Protein AF-A0A447RI12-F1 (afdb_monomer)

Secondary structure (DSSP, 8-state):
------S-S-TTSPPPHHHHHHHHTT-SSSS-EEEEEEE--S----SS------BTTTGGG-HHHHHHHHTTTPPEEEEEE--GGGS-GGGGTTPPPEESSS---SSTTPPPPEEPPHHHHHHHHHHHHHHHHHS-TTT-

Organism: Klebsiella pneumoniae (NCBI:txid573)

Sequence (140 aa):
MAPMTTCTGYFDGTVTSELVEYYRARAGSIVPLLSSAALLMTTVWPSRARSASIMMKKLPASPKIAEAIKAQGSKAILQIYHGGRMVDPQLIGGRQPVAPSAIAAPREGAAMPRALSGEEVEGMIAKFGDGVRRANPRRF

Mean predicted aligned error: 8.18 Å

Nearest PDB structures (foldseek):
  7tnb-assembly1_AAA  TM=8.405E-01  e=2.120E-08  Caulobacter segnis
  2gqa-assembly1_A  TM=8.554E-01  e=5.029E-08  Shewanella oneidensis MR-1
  2gq9-assembly1_A  TM=8.530E-01  e=2.029E-07  Shewanella oneidensis MR-1
  4qnw-assembly1_A  TM=8.226E-01  e=8.752E-07  Aspergillus fumigatus Af293
  3l5a-assembly1_A  TM=7.977E-01  e=1.220E-06  Staphylococcus aureus subsp. aureus JH1

Foldseek 3Di:
DDEDFPLQAALQLHDDPVNLVVLLVVALDADADAYYEAELAPDFDSPDRSTNHRHLVCLVVPLSNLCSNVVSVHHHHYHYDYCAQNDDCNRRVVDAGEHCPQDHDPDPPGGGHHHDDPVVVVVVVVSVVSSVVSNPPVSD

pLDDT: mean 74.35, std 17.77, range [33.41, 98.12]

Solvent-accessible surface area (backbone atoms only — not comparable to full-atom values): 7680 Å² total; per-residue (Å²): 70,78,71,59,77,76,41,60,23,42,71,86,23,45,84,39,72,66,54,30,49,58,45,33,76,66,33,58,46,99,48,48,36,31,43,38,40,29,38,86,62,98,61,68,49,78,67,87,59,44,42,32,36,30,32,65,89,43,50,81,78,50,57,62,47,28,49,37,16,40,77,43,75,18,54,30,39,74,39,76,42,76,59,40,33,72,42,56,36,60,72,46,53,64,42,77,31,41,28,92,45,69,56,49,42,101,50,89,89,46,55,67,14,42,51,59,52,72,70,54,50,53,52,46,53,52,51,52,52,52,48,52,66,60,53,41,71,91,61,65

Structure (mmCIF, N/CA/C/O backbone):
data_AF-A0A447RI12-F1
#
_entry.id   AF-A0A447RI12-F1
#
loop_
_atom_site.group_PDB
_atom_site.id
_atom_site.type_symbol
_atom_site.label_atom_id
_atom_site.label_alt_id
_atom_site.label_comp_id
_atom_site.label_asym_id
_atom_site.label_entity_id
_atom_site.label_seq_id
_atom_site.pdbx_PDB_ins_code
_atom_site.Cartn_x
_atom_site.Cartn_y
_atom_site.Cartn_z
_atom_site.occupancy
_atom_site.B_iso_or_equiv
_atom_site.auth_seq_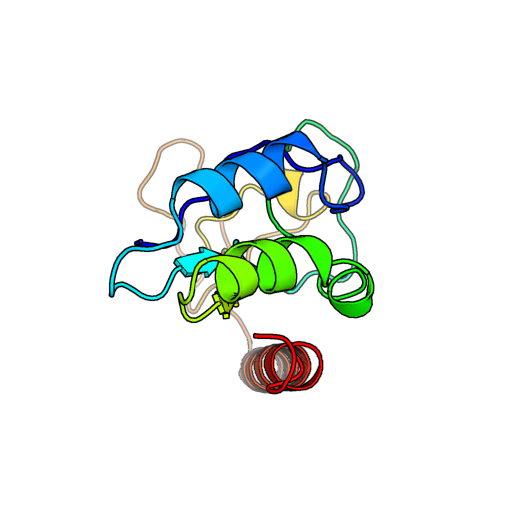id
_atom_site.auth_comp_id
_atom_site.auth_asym_id
_atom_site.auth_atom_id
_atom_site.pdbx_PDB_model_num
ATOM 1 N N . MET A 1 1 ? -15.436 6.240 5.891 1.00 71.69 1 MET A N 1
ATOM 2 C CA . MET A 1 1 ? -14.472 7.206 5.327 1.00 71.69 1 MET A CA 1
ATOM 3 C C . MET A 1 1 ? -13.727 6.548 4.167 1.00 71.69 1 MET A C 1
ATOM 5 O O . MET A 1 1 ? -13.359 5.386 4.299 1.00 71.69 1 MET A O 1
ATOM 9 N N . ALA A 1 2 ? -13.507 7.258 3.056 1.00 73.38 2 ALA A N 1
ATOM 10 C CA . ALA A 1 2 ? -12.655 6.793 1.950 1.00 73.38 2 ALA A CA 1
ATOM 11 C C . ALA A 1 2 ? -11.171 6.684 2.384 1.00 73.38 2 ALA A C 1
ATOM 13 O O . ALA A 1 2 ? -10.782 7.369 3.333 1.00 73.38 2 ALA A O 1
ATOM 14 N N . PRO A 1 3 ? -10.339 5.849 1.729 1.00 70.06 3 PRO A N 1
ATOM 15 C CA . PRO A 1 3 ? -8.940 5.701 2.113 1.00 70.06 3 PRO A CA 1
ATOM 16 C C . PRO A 1 3 ? -8.181 7.004 1.857 1.00 70.06 3 PRO A C 1
ATOM 18 O O . PRO A 1 3 ? -8.320 7.615 0.797 1.00 70.06 3 PRO A O 1
ATOM 21 N N . MET A 1 4 ? -7.363 7.418 2.822 1.00 69.38 4 MET A N 1
ATOM 22 C CA . MET A 1 4 ? -6.571 8.641 2.727 1.00 69.38 4 MET A CA 1
ATOM 23 C C . MET A 1 4 ? -5.175 8.416 3.300 1.00 69.38 4 MET A C 1
ATOM 25 O O . MET A 1 4 ? -5.012 8.032 4.458 1.00 69.38 4 MET A O 1
ATOM 29 N N . THR A 1 5 ? -4.150 8.691 2.497 1.00 69.94 5 THR A N 1
ATOM 30 C CA . THR A 1 5 ? -2.767 8.709 2.976 1.00 69.94 5 THR A CA 1
ATOM 31 C C . THR A 1 5 ? -2.517 10.047 3.665 1.00 69.94 5 THR A C 1
ATOM 33 O O . THR A 1 5 ? -2.370 11.066 3.003 1.00 69.94 5 THR A O 1
ATOM 36 N N . THR A 1 6 ? -2.481 10.055 4.998 1.00 65.69 6 THR A N 1
ATOM 37 C CA . THR A 1 6 ? -2.347 11.287 5.805 1.00 65.69 6 THR A CA 1
ATOM 38 C C . THR A 1 6 ? -0.930 11.837 5.869 1.00 65.69 6 THR A C 1
ATOM 40 O O . THR A 1 6 ? -0.729 12.957 6.322 1.00 65.69 6 THR A O 1
ATOM 43 N N . CYS A 1 7 ? 0.061 11.052 5.452 1.00 64.56 7 CYS A N 1
ATOM 44 C CA . CYS A 1 7 ? 1.463 11.440 5.508 1.00 64.56 7 CYS A CA 1
ATOM 45 C C . CYS A 1 7 ? 1.955 11.803 6.927 1.00 64.56 7 CYS A C 1
ATOM 47 O O . CYS A 1 7 ? 2.721 12.746 7.113 1.00 64.56 7 CYS A O 1
ATOM 49 N N . THR A 1 8 ? 1.504 11.052 7.938 1.00 60.78 8 THR A N 1
ATOM 50 C CA . THR A 1 8 ? 1.822 11.295 9.361 1.00 60.78 8 THR A CA 1
ATOM 51 C C . THR A 1 8 ? 2.453 10.100 10.083 1.00 60.78 8 THR A C 1
ATOM 53 O O . THR A 1 8 ? 2.616 10.152 11.293 1.00 60.78 8 THR A O 1
ATOM 56 N N . GLY A 1 9 ? 2.814 9.021 9.378 1.00 62.94 9 GLY A N 1
ATOM 57 C CA . GLY A 1 9 ? 3.545 7.889 9.969 1.00 62.94 9 GLY A CA 1
ATOM 58 C C . GLY A 1 9 ? 5.028 8.195 10.217 1.00 62.94 9 GLY A C 1
ATOM 59 O O . GLY A 1 9 ? 5.588 9.109 9.605 1.00 62.94 9 GLY A O 1
ATOM 60 N N . TYR A 1 10 ? 5.679 7.406 11.078 1.00 64.19 10 TYR A N 1
ATOM 61 C CA . TYR A 1 10 ? 7.139 7.432 11.212 1.00 64.19 10 TYR A CA 1
ATOM 62 C C . TYR A 1 10 ? 7.821 6.901 9.941 1.00 64.19 10 TYR A C 1
ATOM 64 O O . TYR A 1 10 ? 7.247 6.104 9.198 1.00 64.19 10 TYR A O 1
ATOM 72 N N . PHE A 1 11 ? 9.081 7.295 9.712 1.00 62.19 11 PHE A N 1
ATOM 73 C CA . PHE A 1 11 ? 9.879 6.842 8.560 1.00 62.19 11 PHE A CA 1
ATOM 74 C C . PHE A 1 11 ? 10.053 5.317 8.494 1.00 62.19 11 PHE A C 1
ATOM 76 O O . PHE A 1 11 ? 10.248 4.762 7.416 1.00 62.19 11 PHE A O 1
ATOM 83 N N . ASP A 1 12 ? 9.959 4.629 9.633 1.00 63.12 12 ASP A N 1
ATOM 84 C CA . ASP A 1 12 ? 10.044 3.169 9.720 1.00 63.12 12 ASP A CA 1
ATOM 85 C C . ASP A 1 12 ? 8.690 2.461 9.481 1.00 63.12 12 ASP A C 1
ATOM 87 O O . ASP A 1 12 ? 8.589 1.239 9.628 1.00 63.12 12 ASP A O 1
ATOM 91 N N . GLY A 1 13 ? 7.649 3.218 9.112 1.00 60.19 13 GLY A N 1
ATOM 92 C CA . GLY A 1 13 ? 6.297 2.723 8.862 1.00 60.19 13 GLY A CA 1
ATOM 93 C C . GLY A 1 13 ? 5.492 2.424 10.128 1.00 60.19 13 GLY A C 1
ATOM 94 O O . GLY A 1 13 ? 4.429 1.807 10.029 1.00 60.19 13 GLY A O 1
ATOM 95 N N . THR A 1 14 ? 5.981 2.822 11.308 1.00 68.00 14 THR A N 1
ATOM 96 C CA . THR A 1 14 ? 5.242 2.709 12.570 1.00 68.00 14 THR A CA 1
ATOM 97 C C . THR A 1 14 ? 4.201 3.826 12.698 1.00 68.00 14 THR A C 1
ATOM 99 O O . THR A 1 14 ? 4.378 4.951 12.224 1.00 68.00 14 THR A O 1
ATOM 102 N N . VAL A 1 15 ? 3.085 3.503 13.349 1.00 69.69 15 VAL A N 1
ATOM 103 C CA . VAL A 1 15 ? 1.971 4.423 13.595 1.00 69.69 15 VAL A CA 1
ATOM 104 C C . VAL A 1 15 ? 2.271 5.364 14.760 1.00 69.69 15 VAL A C 1
ATOM 106 O O . VAL A 1 15 ? 2.713 4.917 15.818 1.00 69.69 15 VAL A O 1
ATOM 109 N N . THR A 1 16 ? 1.962 6.650 14.584 1.00 75.38 16 THR A N 1
ATOM 110 C CA . THR A 1 16 ? 2.057 7.670 15.637 1.00 75.38 16 THR A CA 1
ATOM 111 C C . THR A 1 16 ? 0.750 7.800 16.429 1.00 75.38 16 THR A C 1
ATOM 113 O O . THR A 1 16 ? -0.319 7.381 15.972 1.00 75.38 16 THR A O 1
ATOM 116 N N . SER A 1 17 ? 0.810 8.406 17.617 1.00 82.56 17 SER A N 1
ATOM 117 C CA . SER A 1 17 ? -0.371 8.737 18.428 1.00 82.56 17 SER A CA 1
ATOM 118 C C . SER A 1 17 ? -1.354 9.649 17.695 1.00 82.56 17 SER A C 1
ATOM 120 O O . SER A 1 17 ? -2.561 9.424 17.762 1.00 82.56 17 SER A O 1
ATOM 122 N N . GLU A 1 18 ? -0.853 10.631 16.946 1.00 81.12 18 GLU A N 1
ATOM 123 C CA . GLU A 1 18 ? -1.674 11.579 16.187 1.00 81.12 18 GLU A CA 1
ATOM 124 C C . GLU A 1 18 ? -2.460 10.865 15.087 1.00 81.12 18 GLU A C 1
ATOM 126 O O . GLU A 1 18 ? -3.622 11.184 14.851 1.00 81.12 18 GLU A O 1
ATOM 131 N N . LEU A 1 19 ? -1.859 9.863 14.433 1.00 77.19 19 LEU A N 1
ATOM 132 C CA . LEU A 1 19 ? -2.553 9.064 13.427 1.00 77.19 19 LEU A CA 1
ATOM 133 C C . LEU A 1 19 ? -3.671 8.212 14.048 1.00 77.19 19 LEU A C 1
ATOM 135 O O . LEU A 1 19 ? -4.734 8.071 13.446 1.00 77.19 19 LEU A O 1
ATOM 139 N N . VAL A 1 20 ? -3.471 7.674 15.256 1.00 82.69 20 VAL A N 1
ATOM 140 C CA . VAL A 1 20 ? -4.533 6.954 15.983 1.00 82.69 20 VAL A CA 1
ATOM 141 C C . VAL A 1 20 ? -5.692 7.895 16.311 1.00 82.69 20 VAL A C 1
ATOM 143 O O . VAL A 1 20 ? -6.845 7.548 16.056 1.00 82.69 20 VAL A O 1
ATOM 146 N N . GLU A 1 21 ? -5.400 9.091 16.825 1.00 86.31 21 GLU A N 1
ATOM 147 C CA . GLU A 1 21 ? -6.435 10.071 17.167 1.00 86.31 21 GLU A CA 1
ATOM 148 C C . GLU A 1 21 ? -7.168 10.598 15.927 1.00 86.31 21 GLU A C 1
ATOM 150 O O . GLU A 1 21 ? -8.391 10.718 15.924 1.00 86.31 21 GLU A O 1
ATOM 155 N N . TYR A 1 22 ? -6.446 10.805 14.824 1.00 83.19 22 TYR A N 1
ATOM 156 C CA . TYR A 1 22 ? -7.027 11.187 13.540 1.00 83.19 22 TYR A CA 1
ATOM 157 C C . TYR A 1 22 ? -8.131 10.218 13.087 1.00 83.19 22 TYR A C 1
ATOM 159 O O . TYR A 1 22 ? -9.184 10.666 12.616 1.00 83.19 22 TYR A O 1
ATOM 167 N N . TYR A 1 23 ? -7.896 8.907 13.223 1.00 81.75 23 TYR A N 1
ATOM 168 C CA . TYR A 1 23 ? -8.881 7.880 12.884 1.00 81.75 23 TYR A CA 1
ATOM 169 C C . TYR A 1 23 ? -9.977 7.743 13.947 1.00 81.75 23 TYR A C 1
ATOM 171 O O . TYR A 1 23 ? -11.133 7.557 13.571 1.00 81.75 23 TYR A O 1
ATOM 179 N N . ARG A 1 24 ? -9.653 7.887 15.242 1.00 85.69 24 ARG A N 1
ATOM 180 C CA . ARG A 1 24 ? -10.644 7.890 16.334 1.00 85.69 24 ARG A CA 1
ATOM 181 C C . ARG A 1 24 ? -11.694 8.978 16.128 1.00 85.69 24 ARG A C 1
ATOM 183 O O . ARG A 1 24 ? -12.880 8.674 16.141 1.00 85.69 24 ARG A O 1
ATOM 190 N N . ALA A 1 25 ? -11.262 10.208 15.856 1.00 87.31 25 ALA A N 1
ATOM 191 C CA . ALA A 1 25 ? -12.142 11.361 15.664 1.00 87.31 25 ALA A CA 1
ATOM 192 C C . ALA A 1 25 ? -13.069 11.249 14.436 1.00 87.31 25 ALA A C 1
ATOM 194 O O . ALA A 1 25 ? -14.027 12.005 14.311 1.00 87.31 25 ALA A O 1
ATOM 195 N N . ARG A 1 26 ? -12.774 10.336 13.500 1.00 82.69 26 ARG A N 1
ATOM 196 C CA . ARG A 1 26 ? -13.566 10.101 12.277 1.00 82.69 26 ARG A CA 1
ATOM 197 C C . ARG A 1 26 ? -14.409 8.828 12.345 1.00 82.69 26 ARG A C 1
ATOM 199 O O . ARG A 1 26 ? -15.207 8.583 11.438 1.00 82.69 26 ARG A O 1
ATOM 206 N N . ALA A 1 27 ? -14.216 8.024 13.386 1.00 81.44 27 ALA A N 1
ATOM 207 C CA . ALA A 1 27 ? -15.034 6.863 13.697 1.00 81.44 27 ALA A CA 1
ATOM 208 C C . ALA A 1 27 ? -16.338 7.283 14.400 1.00 81.44 27 ALA A C 1
ATOM 210 O O . ALA A 1 27 ? -16.500 8.439 14.778 1.00 81.44 27 ALA A O 1
ATOM 211 N N . GLY A 1 28 ? -17.308 6.372 14.497 1.00 69.88 28 GLY A N 1
ATOM 212 C CA . GLY A 1 28 ? -18.650 6.659 15.030 1.00 69.88 28 GLY A CA 1
ATOM 213 C C . GLY A 1 28 ? -19.714 6.969 13.976 1.00 69.88 28 GLY A C 1
ATOM 214 O O . GLY A 1 28 ? -20.899 7.008 14.291 1.00 69.88 28 GLY A O 1
ATOM 215 N N . SER A 1 29 ? -19.332 7.114 12.704 1.00 61.06 29 SER A N 1
ATOM 216 C CA . SER A 1 29 ? -20.279 7.116 11.579 1.00 61.06 29 SER A CA 1
ATOM 217 C C . SER A 1 29 ? -20.397 5.711 10.964 1.00 61.06 29 SER A C 1
ATOM 219 O O . SER A 1 29 ? -19.451 4.920 11.019 1.00 61.06 29 SER A O 1
ATOM 221 N N . ILE A 1 30 ? -21.549 5.390 10.353 1.00 50.84 30 ILE A N 1
ATOM 222 C CA . ILE A 1 30 ? -21.897 4.075 9.749 1.00 50.84 30 ILE A CA 1
ATOM 223 C C . ILE A 1 30 ? -20.913 3.638 8.636 1.00 50.84 30 ILE A C 1
ATOM 225 O O . ILE A 1 30 ? -20.949 2.509 8.147 1.00 50.84 30 ILE A O 1
ATOM 229 N N . VAL A 1 31 ? -19.989 4.509 8.228 1.00 41.53 31 VAL A N 1
ATOM 230 C CA . VAL A 1 31 ? -19.091 4.252 7.106 1.00 41.53 31 VAL A CA 1
ATOM 231 C C . VAL A 1 31 ? -17.843 3.497 7.578 1.00 41.53 31 VAL A C 1
ATOM 233 O O . VAL A 1 31 ? -17.146 3.989 8.467 1.00 41.53 31 VAL A O 1
ATOM 236 N N . PRO A 1 32 ? -17.470 2.367 6.950 1.00 48.12 32 PRO A N 1
ATOM 237 C CA . PRO A 1 32 ? -16.194 1.720 7.231 1.00 48.12 32 PRO A CA 1
ATOM 238 C C . PRO A 1 32 ? -15.033 2.704 7.041 1.00 48.12 32 PRO A C 1
ATOM 240 O O . PRO A 1 32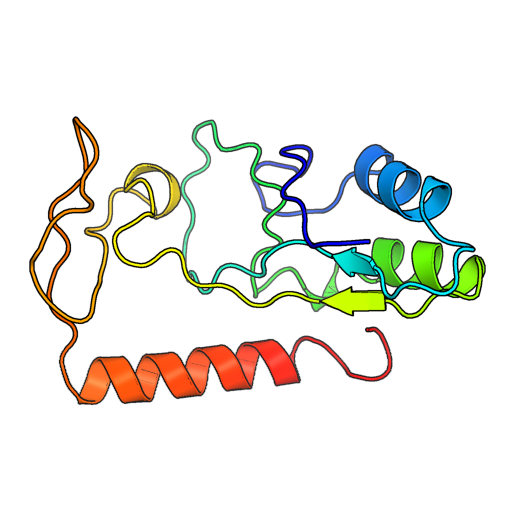 ? -15.019 3.489 6.086 1.00 48.12 32 PRO A O 1
ATOM 243 N N . LEU A 1 33 ? -14.074 2.706 7.966 1.00 50.72 33 LEU A N 1
ATOM 244 C CA . LEU A 1 33 ? -12.847 3.490 7.839 1.00 50.72 33 LEU A CA 1
ATOM 245 C C . LEU A 1 33 ? -11.773 2.626 7.204 1.00 50.72 33 LEU A C 1
ATOM 247 O O . LEU A 1 33 ? -11.332 1.645 7.799 1.00 50.72 33 LEU A O 1
ATOM 251 N N . LEU A 1 34 ? -11.375 3.012 5.993 1.00 51.19 34 LEU A N 1
ATOM 252 C CA . LEU A 1 34 ? -10.274 2.405 5.262 1.00 51.19 34 LEU A CA 1
ATOM 253 C C . LEU A 1 34 ? -8.954 2.996 5.769 1.00 51.19 34 LEU A C 1
ATOM 255 O O . LEU A 1 34 ? -8.590 4.116 5.414 1.00 51.19 34 LEU A O 1
ATOM 259 N N . SER A 1 35 ? -8.271 2.259 6.643 1.00 48.34 35 SER A N 1
ATOM 260 C CA . SER A 1 35 ? -6.928 2.595 7.103 1.00 48.34 35 SER A CA 1
ATOM 261 C C . SER A 1 35 ? -5.893 2.308 6.015 1.00 48.34 35 SER A C 1
ATOM 263 O O . SER A 1 35 ? -6.086 1.476 5.124 1.00 48.34 35 SER A O 1
ATOM 265 N N . SER A 1 36 ? -4.814 3.069 6.091 1.00 43.53 36 SER A N 1
ATOM 266 C CA . SER A 1 36 ? -3.867 3.401 5.039 1.00 43.53 36 SER A CA 1
ATOM 267 C C . SER A 1 36 ? -3.124 2.222 4.399 1.00 43.53 36 SER A C 1
ATOM 269 O O . SER A 1 36 ? -2.829 1.204 5.020 1.00 43.53 36 SER A O 1
ATOM 271 N N . ALA A 1 37 ? -2.796 2.430 3.121 1.00 45.12 37 ALA A N 1
ATOM 272 C CA . ALA A 1 37 ? -2.115 1.533 2.194 1.00 45.12 37 ALA A CA 1
ATOM 273 C C . ALA A 1 37 ? -0.981 0.696 2.816 1.00 45.12 37 ALA A C 1
ATOM 275 O O . ALA A 1 37 ? 0.111 1.210 3.074 1.00 45.12 37 ALA A O 1
ATOM 276 N N . ALA A 1 38 ? -1.190 -0.615 2.949 1.00 48.50 38 ALA A N 1
ATOM 277 C CA . ALA A 1 38 ? -0.084 -1.544 3.145 1.00 48.50 38 ALA A CA 1
ATOM 278 C C . ALA A 1 38 ? 0.699 -1.667 1.833 1.00 48.50 38 ALA A C 1
ATOM 280 O O . ALA A 1 38 ? 0.204 -2.234 0.857 1.00 48.50 38 ALA A O 1
ATOM 281 N N . LEU A 1 39 ? 1.904 -1.101 1.806 1.00 49.72 39 LEU A N 1
ATOM 282 C CA . LEU A 1 39 ? 2.765 -1.102 0.630 1.00 49.72 39 LEU A CA 1
ATOM 283 C C . LEU A 1 39 ? 3.534 -2.428 0.568 1.00 49.72 39 LEU A C 1
ATOM 285 O O . LEU A 1 39 ? 4.268 -2.787 1.496 1.00 49.72 39 LEU A O 1
ATOM 289 N N . LEU A 1 40 ? 3.347 -3.171 -0.523 1.00 49.22 40 LEU A N 1
ATOM 290 C CA . LEU A 1 40 ? 4.033 -4.437 -0.795 1.00 49.22 40 LEU A CA 1
ATOM 291 C C . LEU A 1 40 ? 5.507 -4.194 -1.145 1.00 49.22 40 LEU A C 1
ATOM 293 O O . LEU A 1 40 ? 5.906 -4.275 -2.303 1.00 49.22 40 LEU A O 1
ATOM 297 N N . MET A 1 41 ? 6.332 -3.869 -0.149 1.00 40.53 41 MET A N 1
ATOM 298 C CA . MET A 1 41 ? 7.767 -3.650 -0.344 1.00 40.53 41 MET A CA 1
ATOM 299 C C . MET A 1 41 ? 8.614 -4.356 0.704 1.00 40.53 41 MET A C 1
ATOM 301 O O . MET A 1 41 ? 8.280 -4.417 1.886 1.00 40.53 41 MET A O 1
ATOM 305 N N . THR A 1 42 ? 9.741 -4.893 0.242 1.00 33.41 42 THR A N 1
ATOM 306 C CA . THR A 1 42 ? 10.733 -5.594 1.063 1.00 33.41 42 THR A CA 1
ATOM 307 C C . THR A 1 42 ? 11.684 -4.639 1.786 1.00 33.41 42 THR A C 1
ATOM 309 O O . THR A 1 42 ? 12.154 -4.994 2.873 1.00 33.41 42 THR A O 1
ATOM 312 N N . THR A 1 43 ? 11.897 -3.437 1.232 1.00 35.41 43 THR A N 1
ATOM 313 C CA . THR A 1 43 ? 12.835 -2.417 1.726 1.00 35.41 43 THR A CA 1
ATOM 314 C C . THR A 1 43 ? 12.350 -1.026 1.311 1.00 35.41 43 THR A C 1
ATOM 316 O O . THR A 1 43 ? 11.982 -0.829 0.155 1.00 35.41 43 THR A O 1
ATOM 319 N N . VAL A 1 44 ? 12.353 -0.072 2.240 1.00 41.25 44 VAL A N 1
ATOM 320 C CA . VAL A 1 44 ? 12.057 1.348 1.994 1.00 41.25 44 VAL A CA 1
ATOM 321 C C . VAL A 1 44 ? 13.249 2.141 2.504 1.00 41.25 44 VAL A C 1
ATOM 323 O O . VAL A 1 44 ? 13.769 1.827 3.576 1.00 41.25 44 VAL A O 1
ATOM 326 N N . TRP A 1 45 ? 13.710 3.123 1.735 1.00 34.62 45 TRP A N 1
ATOM 327 C CA . TRP A 1 45 ? 14.801 3.994 2.159 1.00 34.62 45 TRP A CA 1
ATOM 328 C C . TRP A 1 45 ? 14.261 5.098 3.087 1.00 34.62 45 TRP A C 1
ATOM 330 O O . TRP A 1 45 ? 13.164 5.595 2.827 1.00 34.62 45 TRP A O 1
ATOM 340 N N . PRO A 1 46 ? 14.992 5.533 4.134 1.00 41.03 46 PRO A N 1
ATOM 341 C CA . PRO A 1 46 ? 14.489 6.501 5.120 1.00 41.03 46 PRO A CA 1
ATOM 342 C C . PRO A 1 46 ? 14.234 7.929 4.596 1.00 41.03 46 PRO A C 1
ATOM 344 O O . PRO A 1 46 ? 13.983 8.836 5.389 1.00 41.03 46 PRO A O 1
ATOM 347 N N . SER A 1 47 ? 14.329 8.200 3.291 1.00 37.19 47 SER A N 1
ATOM 348 C CA . SER A 1 47 ? 14.278 9.574 2.789 1.00 37.19 47 SER A CA 1
ATOM 349 C C . SER A 1 47 ? 12.850 10.084 2.588 1.00 37.19 47 SER A C 1
ATOM 351 O O . SER A 1 47 ? 12.149 9.665 1.670 1.00 37.19 47 SER A O 1
ATOM 353 N N . ARG A 1 48 ? 12.480 11.080 3.404 1.00 43.06 48 ARG A N 1
ATOM 354 C CA . ARG A 1 48 ? 11.474 12.145 3.165 1.00 43.06 48 ARG A CA 1
ATOM 355 C C . ARG A 1 48 ? 10.017 11.750 2.928 1.00 43.06 48 ARG A C 1
ATOM 357 O O . ARG A 1 48 ? 9.149 12.618 2.986 1.00 43.06 48 ARG A O 1
ATOM 364 N N . ALA A 1 49 ? 9.709 10.477 2.772 1.00 45.25 49 ALA A N 1
ATOM 365 C CA . ALA A 1 49 ? 8.344 10.021 2.648 1.00 45.25 49 ALA A CA 1
ATOM 366 C C . ALA A 1 49 ? 7.706 9.890 4.027 1.00 45.25 49 ALA A C 1
ATOM 368 O O . ALA A 1 49 ? 7.681 8.807 4.610 1.00 45.25 49 ALA A O 1
ATOM 369 N N . ARG A 1 50 ? 7.120 10.974 4.540 1.00 45.16 50 ARG A N 1
ATOM 370 C CA . ARG A 1 50 ? 6.021 10.805 5.489 1.00 45.16 50 ARG A CA 1
ATOM 371 C C . ARG A 1 50 ? 4.882 10.164 4.701 1.00 45.16 50 ARG A C 1
ATOM 373 O O . ARG A 1 50 ? 4.021 10.861 4.210 1.00 45.16 50 ARG A O 1
ATOM 380 N N . SER A 1 51 ? 4.911 8.868 4.440 1.00 47.34 51 SER A N 1
ATOM 381 C CA . SER A 1 51 ? 3.770 8.160 3.867 1.00 47.34 51 SER A CA 1
ATOM 382 C C . SER A 1 51 ? 3.154 7.398 5.017 1.00 47.34 51 SER A C 1
ATOM 384 O O . SER A 1 51 ? 3.849 6.653 5.698 1.00 47.34 51 SER A O 1
ATOM 386 N N . ALA A 1 52 ? 1.853 7.552 5.250 1.00 46.44 52 ALA A N 1
ATOM 387 C CA . ALA A 1 52 ? 1.135 6.741 6.236 1.00 46.44 52 ALA A CA 1
ATOM 388 C C . ALA A 1 52 ? 1.015 5.262 5.796 1.00 46.44 52 ALA A C 1
ATOM 390 O O . ALA A 1 52 ? 0.079 4.572 6.181 1.00 46.44 52 ALA A O 1
ATOM 391 N N . SER A 1 53 ? 1.921 4.771 4.950 1.00 51.50 53 SER A N 1
ATOM 392 C CA . SER A 1 53 ? 1.970 3.389 4.504 1.00 51.50 53 SER A CA 1
ATOM 393 C C . SER A 1 53 ? 2.579 2.534 5.605 1.00 51.50 53 SER A C 1
ATOM 395 O O . SER A 1 53 ? 3.785 2.577 5.846 1.00 51.50 53 SER A O 1
ATOM 397 N N . ILE A 1 54 ? 1.745 1.743 6.275 1.00 52.12 54 ILE A N 1
ATOM 398 C CA . ILE A 1 54 ? 2.236 0.736 7.213 1.00 52.12 54 ILE A CA 1
ATOM 399 C C . ILE A 1 54 ? 2.926 -0.342 6.382 1.00 52.12 54 ILE A C 1
ATOM 401 O O . ILE A 1 54 ? 2.327 -0.952 5.493 1.00 52.12 54 ILE A O 1
ATOM 405 N N . MET A 1 55 ? 4.205 -0.585 6.654 1.00 59.47 55 MET A N 1
ATOM 406 C CA . MET A 1 55 ? 4.922 -1.655 5.968 1.00 59.47 55 MET A CA 1
ATOM 407 C C . MET A 1 55 ? 4.279 -3.005 6.296 1.00 59.47 55 MET A C 1
ATOM 409 O O . MET A 1 55 ? 3.909 -3.271 7.440 1.00 59.47 55 MET A O 1
ATOM 413 N N . MET A 1 56 ? 4.248 -3.916 5.324 1.00 57.84 56 MET A N 1
ATOM 414 C CA . MET A 1 56 ? 3.747 -5.288 5.501 1.00 57.84 56 MET A CA 1
ATOM 415 C C . MET A 1 56 ? 4.334 -6.025 6.721 1.00 57.84 56 MET A C 1
ATOM 417 O O . MET A 1 56 ? 3.678 -6.861 7.341 1.00 57.84 56 MET A O 1
ATOM 421 N N . LYS A 1 57 ? 5.585 -5.718 7.084 1.00 60.50 57 LYS A N 1
ATOM 422 C CA . LYS A 1 57 ? 6.279 -6.280 8.256 1.00 60.50 57 LYS A CA 1
ATOM 423 C C . LYS A 1 57 ? 5.807 -5.682 9.590 1.00 60.50 57 LYS A C 1
ATOM 425 O O . LYS A 1 57 ? 5.972 -6.315 10.624 1.00 60.50 57 LYS A O 1
ATOM 430 N N . LYS A 1 58 ? 5.222 -4.483 9.567 1.00 62.34 58 LYS A N 1
ATOM 431 C CA . LYS A 1 58 ? 4.792 -3.703 10.73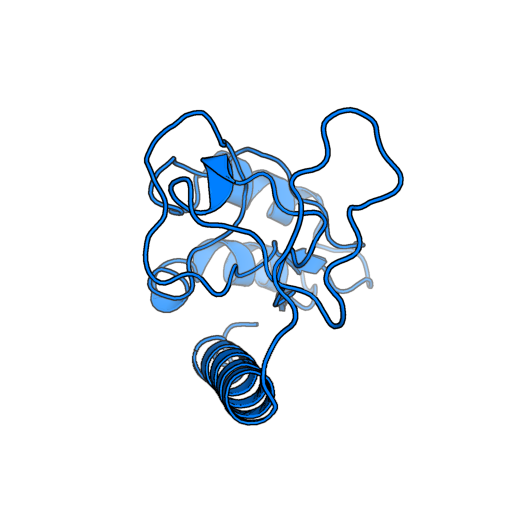8 1.00 62.34 58 LYS A CA 1
ATOM 432 C C . LYS A 1 58 ? 3.280 -3.785 10.988 1.00 62.34 58 LYS A C 1
ATOM 434 O O . LYS A 1 58 ? 2.828 -3.366 12.048 1.00 62.34 58 LYS A O 1
ATOM 439 N N . LEU A 1 59 ? 2.511 -4.398 10.078 1.00 62.03 59 LEU A N 1
ATOM 440 C CA . LEU A 1 59 ? 1.076 -4.692 10.247 1.00 62.03 59 LEU A CA 1
ATOM 441 C C . LEU A 1 59 ? 0.725 -5.328 11.611 1.00 62.03 59 LEU A C 1
ATOM 443 O O . LEU A 1 59 ? -0.206 -4.846 12.260 1.00 62.03 59 LEU A O 1
ATOM 447 N N . PRO A 1 60 ? 1.470 -6.335 12.120 1.00 56.84 60 PRO A N 1
ATOM 448 C CA . PRO A 1 60 ? 1.187 -6.915 13.436 1.00 56.84 60 PRO A CA 1
ATOM 449 C C . PRO A 1 60 ? 1.345 -5.933 14.610 1.00 56.84 60 PRO A C 1
ATOM 451 O O . PRO A 1 60 ? 0.711 -6.130 15.647 1.00 56.84 60 PRO A O 1
ATOM 454 N N . ALA A 1 61 ? 2.149 -4.877 14.451 1.00 49.44 61 ALA A N 1
ATOM 455 C CA . ALA A 1 61 ? 2.448 -3.876 15.477 1.00 49.44 61 ALA A CA 1
ATOM 456 C C . ALA A 1 61 ? 1.480 -2.675 15.474 1.00 49.44 61 ALA A C 1
ATOM 458 O O . ALA A 1 61 ? 1.621 -1.777 16.302 1.00 49.44 61 ALA A O 1
ATOM 459 N N . SER A 1 62 ? 0.475 -2.660 14.588 1.00 62.94 62 SER A N 1
ATOM 460 C CA . SER A 1 62 ? -0.474 -1.547 14.448 1.00 62.94 62 SER A CA 1
ATOM 461 C C . SER A 1 62 ? -1.942 -1.857 14.840 1.00 62.94 62 SER A C 1
ATOM 463 O O . SER A 1 62 ? -2.860 -1.382 14.163 1.00 62.94 62 SE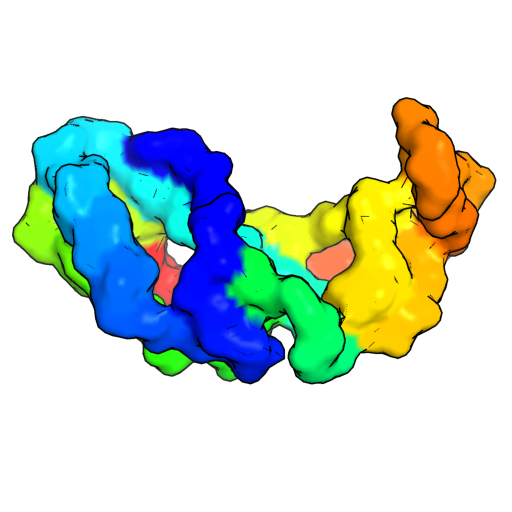R A O 1
ATOM 465 N N . PRO A 1 63 ? -2.241 -2.614 15.919 1.00 73.56 63 PRO A N 1
ATOM 466 C CA . PRO A 1 63 ? -3.631 -2.835 16.334 1.00 73.56 63 PRO A CA 1
ATOM 467 C C . PRO A 1 63 ? -4.319 -1.545 16.822 1.00 73.56 63 PRO A C 1
ATOM 469 O O . PRO A 1 63 ? -5.530 -1.417 16.684 1.00 73.56 63 PRO A O 1
ATOM 472 N N . LYS A 1 64 ? -3.547 -0.551 17.285 1.00 80.38 64 LYS A N 1
ATOM 473 C CA . LYS A 1 64 ? -4.052 0.680 17.919 1.00 80.38 64 LYS A CA 1
ATOM 474 C C . LYS A 1 64 ? -5.041 1.480 17.064 1.00 80.38 64 LYS A C 1
ATOM 476 O O . LYS A 1 64 ? -6.008 2.008 17.600 1.00 80.38 64 LYS A O 1
ATOM 481 N N . ILE A 1 65 ? -4.821 1.582 15.747 1.00 79.88 65 ILE A N 1
ATOM 482 C CA . ILE A 1 65 ? -5.753 2.295 14.849 1.00 79.88 65 ILE A CA 1
ATOM 483 C C . ILE A 1 65 ? -7.070 1.530 14.739 1.00 79.88 65 ILE A C 1
ATOM 485 O O . ILE A 1 65 ? -8.141 2.118 14.856 1.00 79.88 65 ILE A O 1
ATOM 489 N N . ALA A 1 66 ? -6.992 0.218 14.518 1.00 81.31 66 ALA A N 1
ATOM 490 C CA . ALA A 1 66 ? -8.178 -0.604 14.348 1.00 81.31 66 ALA A CA 1
ATOM 491 C C . ALA A 1 66 ? -9.011 -0.661 15.636 1.00 81.31 66 ALA A C 1
ATOM 493 O O . ALA A 1 66 ? -10.230 -0.528 15.584 1.00 81.31 66 ALA A O 1
ATOM 494 N N . GLU A 1 67 ? -8.347 -0.777 16.787 1.00 86.56 67 GLU A N 1
ATOM 495 C CA . GLU A 1 67 ? -8.963 -0.682 18.113 1.00 86.56 67 GLU A CA 1
ATOM 496 C C . GLU A 1 67 ? -9.638 0.677 18.322 1.00 86.56 67 GLU A C 1
ATOM 498 O O . GLU A 1 67 ? -10.795 0.720 18.725 1.00 86.56 67 GLU A O 1
ATOM 503 N N . ALA A 1 68 ? -8.965 1.783 17.988 1.00 85.62 68 ALA A N 1
ATOM 504 C CA . ALA A 1 68 ? -9.532 3.124 18.124 1.00 85.62 68 ALA A CA 1
ATOM 505 C C . ALA A 1 68 ? -10.777 3.346 17.247 1.00 85.62 68 ALA A C 1
ATOM 507 O O . ALA A 1 68 ? -11.726 3.986 17.695 1.00 85.62 68 ALA A O 1
ATOM 508 N N . ILE A 1 69 ? -10.794 2.797 16.027 1.00 84.12 69 ILE A N 1
ATOM 509 C CA . ILE A 1 69 ? -11.956 2.846 15.125 1.00 84.12 69 ILE A CA 1
ATOM 510 C C . ILE A 1 69 ? -13.107 1.995 15.680 1.00 84.12 69 ILE A C 1
ATOM 512 O O . ILE A 1 69 ? -14.248 2.456 15.741 1.00 84.12 69 ILE A O 1
ATOM 516 N N . LYS A 1 70 ? -12.810 0.759 16.102 1.00 86.00 70 LYS A N 1
ATOM 517 C CA . LYS A 1 70 ? -13.805 -0.193 16.621 1.00 86.00 70 LYS A CA 1
ATOM 518 C C . LYS A 1 70 ? -14.411 0.255 17.946 1.00 86.00 70 LYS A C 1
ATOM 520 O O . LYS A 1 70 ? -15.602 0.050 18.156 1.00 86.00 70 LYS A O 1
ATOM 525 N N . ALA A 1 71 ? -13.631 0.912 18.804 1.00 89.38 71 ALA A N 1
ATOM 526 C CA . ALA A 1 71 ? -14.105 1.475 20.068 1.00 89.38 71 ALA A CA 1
ATOM 527 C C . ALA A 1 71 ? -15.218 2.523 19.882 1.00 89.38 71 ALA A C 1
ATOM 529 O O . ALA A 1 71 ? -16.006 2.734 20.795 1.00 89.38 71 ALA A O 1
ATOM 530 N N . GLN A 1 72 ? -15.310 3.143 18.701 1.00 88.31 72 GLN A N 1
ATOM 531 C CA . GLN A 1 72 ? -16.376 4.083 18.343 1.00 88.31 72 GLN A CA 1
ATOM 532 C C . GLN A 1 72 ? -17.531 3.411 17.571 1.00 88.31 72 GLN A C 1
ATOM 534 O O . GLN A 1 72 ? -18.382 4.093 17.015 1.00 88.31 72 GLN A O 1
ATOM 539 N N . GLY A 1 73 ? -17.568 2.077 17.474 1.00 85.94 73 GLY A N 1
ATOM 540 C CA . GLY A 1 73 ? -18.638 1.335 16.791 1.00 85.94 73 GLY A CA 1
ATOM 541 C C . GLY A 1 73 ? -18.513 1.248 15.263 1.00 85.94 73 GLY A C 1
ATOM 542 O O . GLY A 1 73 ? -19.391 0.684 14.610 1.00 85.94 73 GLY A O 1
ATOM 543 N N . SER A 1 74 ? -17.429 1.756 14.665 1.00 86.25 74 SER A N 1
ATOM 544 C CA . SER A 1 74 ? -17.181 1.646 13.220 1.00 86.25 74 SER A CA 1
ATOM 545 C C . SER A 1 74 ? -16.409 0.370 12.858 1.00 86.25 74 SER A C 1
ATOM 547 O O . SER A 1 74 ? -15.609 -0.153 13.635 1.00 86.25 74 SER A O 1
ATOM 549 N N . LYS A 1 75 ? -16.584 -0.112 11.621 1.00 82.94 75 LYS A N 1
ATOM 550 C CA . LYS A 1 75 ? -15.741 -1.180 11.058 1.00 82.94 75 LYS A CA 1
ATOM 551 C C . LYS A 1 75 ? -14.397 -0.604 10.605 1.00 82.94 75 LYS A C 1
ATOM 553 O O . LYS A 1 75 ? -14.365 0.365 9.843 1.00 82.94 75 LYS A O 1
ATOM 558 N N . ALA A 1 76 ? -13.302 -1.221 11.039 1.00 81.06 76 ALA A N 1
ATOM 559 C CA . ALA A 1 76 ? -11.961 -0.911 10.555 1.00 81.06 76 ALA A CA 1
ATOM 560 C C . ALA A 1 76 ? -11.663 -1.785 9.335 1.00 81.06 76 ALA A C 1
ATOM 562 O O . ALA A 1 76 ? -11.648 -2.999 9.446 1.00 81.06 76 ALA A O 1
ATOM 563 N N . ILE A 1 77 ? -11.428 -1.192 8.170 1.00 78.12 77 ILE A N 1
ATOM 564 C CA . ILE A 1 77 ? -11.045 -1.927 6.960 1.00 78.12 77 ILE A CA 1
ATOM 565 C C . ILE A 1 77 ? -9.641 -1.473 6.568 1.00 78.12 77 ILE A C 1
ATOM 567 O O . ILE A 1 77 ? -9.312 -0.302 6.710 1.00 78.12 77 ILE A O 1
ATOM 571 N N . LEU A 1 78 ? -8.785 -2.374 6.098 1.00 77.94 78 LEU A N 1
ATOM 572 C CA . LEU A 1 78 ? -7.435 -2.030 5.650 1.00 77.94 78 LEU A CA 1
ATOM 573 C C . LEU A 1 78 ? -7.365 -2.013 4.121 1.00 77.94 78 LEU A C 1
ATOM 575 O O . LEU A 1 78 ? -7.756 -2.982 3.474 1.00 77.94 78 LEU A O 1
ATOM 579 N N . GLN A 1 79 ? -6.804 -0.950 3.543 1.00 76.00 79 GLN A N 1
ATOM 580 C CA . GLN A 1 79 ? -6.453 -0.928 2.125 1.00 76.00 79 GLN A CA 1
ATOM 581 C C . GLN A 1 79 ? -5.064 -1.554 1.909 1.00 76.00 79 GLN A C 1
ATOM 583 O O . GLN A 1 79 ? -4.069 -1.097 2.471 1.00 76.00 79 GLN A O 1
ATOM 588 N N . ILE A 1 80 ? -4.970 -2.566 1.045 1.00 76.81 80 ILE A N 1
ATOM 589 C CA . ILE A 1 80 ? -3.691 -3.119 0.571 1.00 76.81 80 ILE A CA 1
ATOM 590 C C . ILE A 1 80 ? -3.433 -2.575 -0.835 1.00 76.81 80 ILE A C 1
ATOM 592 O O . ILE A 1 80 ? -4.337 -2.569 -1.669 1.00 76.81 80 ILE A O 1
ATOM 596 N N . TYR A 1 81 ? -2.223 -2.074 -1.091 1.00 78.94 81 TYR A N 1
ATOM 597 C CA . TYR A 1 81 ? -1.947 -1.266 -2.278 1.00 78.94 81 TYR A CA 1
ATOM 598 C C . TYR A 1 81 ? -0.536 -1.486 -2.838 1.00 78.94 81 TYR A C 1
ATOM 600 O O . TYR A 1 81 ? 0.432 -1.699 -2.105 1.00 78.94 81 TYR A O 1
ATOM 608 N N . HIS A 1 82 ? -0.413 -1.364 -4.160 1.00 84.44 82 HIS A N 1
ATOM 609 C CA . HIS A 1 82 ? 0.859 -1.345 -4.874 1.00 84.44 82 HIS A CA 1
ATOM 610 C C . HIS A 1 82 ? 0.901 -0.141 -5.824 1.00 84.44 82 HIS A C 1
ATOM 612 O O . HIS A 1 82 ? -0.002 0.043 -6.635 1.00 84.44 82 HIS A O 1
ATOM 618 N N . GLY A 1 83 ? 1.966 0.666 -5.748 1.00 83.31 83 GLY A N 1
ATOM 619 C CA . GLY A 1 83 ? 2.052 1.945 -6.466 1.00 83.31 83 GLY A CA 1
ATOM 620 C C . GLY A 1 83 ? 2.207 1.853 -7.986 1.00 83.31 83 GLY A C 1
ATOM 621 O O . GLY A 1 83 ? 1.910 2.814 -8.695 1.00 83.31 83 GLY A O 1
ATOM 622 N N . GLY A 1 84 ? 2.654 0.705 -8.497 1.00 90.56 84 GLY A N 1
ATOM 623 C CA . GLY A 1 84 ? 2.814 0.467 -9.935 1.00 90.56 84 GLY A CA 1
ATOM 624 C C . GLY A 1 84 ? 3.655 1.557 -10.612 1.00 90.56 84 GLY A C 1
ATOM 625 O O . GLY A 1 84 ? 4.581 2.088 -10.005 1.00 90.56 84 GLY A O 1
ATOM 626 N N . ARG A 1 85 ? 3.282 1.965 -11.834 1.00 94.31 85 ARG A N 1
ATOM 627 C CA . ARG A 1 85 ? 3.937 3.078 -12.558 1.00 94.31 85 ARG A CA 1
ATOM 628 C C . ARG A 1 85 ? 3.766 4.462 -11.922 1.00 94.31 85 ARG A C 1
ATOM 630 O O . ARG A 1 85 ? 4.398 5.411 -12.370 1.00 94.31 85 ARG A O 1
ATOM 637 N N . MET A 1 86 ? 2.875 4.607 -10.939 1.00 89.44 86 MET A N 1
ATOM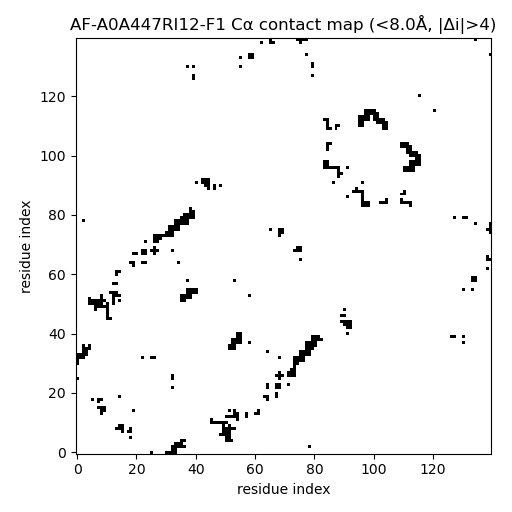 638 C CA . MET A 1 86 ? 2.645 5.891 -10.269 1.00 89.44 86 MET A CA 1
ATOM 639 C C . MET A 1 86 ? 3.623 6.121 -9.121 1.00 89.44 86 MET A C 1
ATOM 641 O O . MET A 1 86 ? 3.785 7.265 -8.697 1.00 89.44 86 MET A O 1
ATOM 645 N N . VAL A 1 87 ? 4.276 5.064 -8.630 1.00 85.25 87 VAL A N 1
ATOM 646 C CA . VAL A 1 87 ? 5.187 5.166 -7.494 1.00 85.25 87 VAL A CA 1
ATOM 647 C C . VAL A 1 87 ? 6.404 6.016 -7.846 1.00 85.25 87 VAL A C 1
ATOM 649 O O . VAL A 1 87 ? 6.974 5.903 -8.930 1.00 85.25 87 VAL A O 1
ATOM 652 N N . ASP A 1 88 ? 6.798 6.877 -6.918 1.00 84.06 88 ASP A N 1
ATOM 653 C CA . ASP A 1 88 ? 8.076 7.570 -7.002 1.00 84.06 88 ASP A CA 1
ATOM 654 C C . ASP A 1 88 ? 9.204 6.572 -6.655 1.00 84.06 88 ASP A C 1
ATOM 656 O O . ASP A 1 88 ? 9.128 5.926 -5.602 1.00 84.06 88 ASP A O 1
ATOM 660 N N . PRO A 1 89 ? 10.238 6.417 -7.507 1.00 85.62 89 PRO A N 1
ATOM 661 C CA . PRO A 1 89 ? 11.391 5.559 -7.235 1.00 85.62 89 PRO A CA 1
ATOM 662 C C . PRO A 1 89 ? 12.021 5.770 -5.853 1.00 85.62 89 PRO A C 1
ATOM 664 O O . PRO A 1 89 ? 12.447 4.804 -5.221 1.00 85.62 89 PRO A O 1
ATOM 667 N N . GLN A 1 90 ? 12.043 7.003 -5.337 1.00 81.88 90 GLN A N 1
ATOM 668 C CA . GLN A 1 90 ? 12.589 7.309 -4.010 1.00 81.88 90 GLN A CA 1
ATOM 669 C C . GLN A 1 90 ? 11.822 6.583 -2.896 1.00 81.88 90 GLN A C 1
ATOM 671 O O . GLN A 1 90 ? 12.422 6.128 -1.922 1.00 81.88 90 GLN A O 1
ATOM 676 N N . LEU A 1 91 ? 10.512 6.386 -3.077 1.00 74.19 91 LEU A N 1
ATOM 677 C CA . LEU A 1 91 ? 9.663 5.645 -2.143 1.00 74.19 91 LEU A CA 1
ATOM 678 C C . LEU A 1 91 ? 9.926 4.145 -2.166 1.00 74.19 91 LEU A C 1
ATOM 680 O O . LEU A 1 91 ? 9.516 3.458 -1.244 1.00 74.19 91 LEU A O 1
ATOM 684 N N . ILE A 1 92 ? 10.591 3.621 -3.195 1.00 76.12 92 ILE A N 1
ATOM 685 C CA . ILE A 1 92 ? 10.873 2.188 -3.345 1.00 76.12 92 ILE A CA 1
ATOM 686 C C . ILE A 1 92 ? 12.375 1.887 -3.277 1.00 76.12 92 ILE A C 1
ATOM 688 O O . ILE A 1 92 ? 12.842 0.884 -3.816 1.00 76.12 92 ILE A O 1
ATOM 69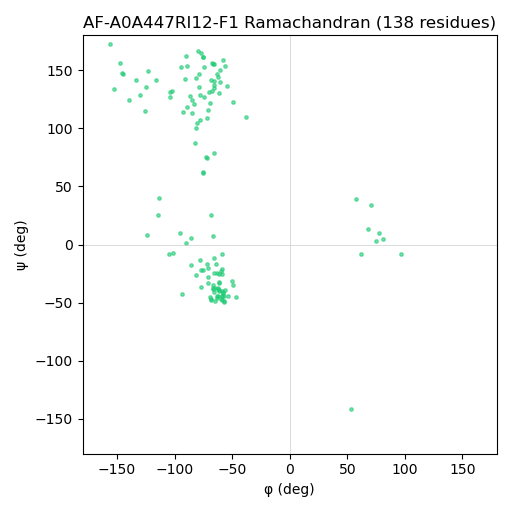2 N N . GLY A 1 93 ? 13.141 2.759 -2.610 1.00 75.00 93 GLY A N 1
ATOM 693 C CA . GLY A 1 93 ? 14.586 2.604 -2.427 1.00 75.00 93 GLY A CA 1
ATOM 694 C C . GLY A 1 93 ? 15.389 2.817 -3.709 1.00 75.00 93 GLY A C 1
ATOM 695 O O . GLY A 1 93 ? 16.372 2.122 -3.939 1.00 75.00 93 GLY A O 1
ATOM 696 N N . GLY A 1 94 ? 14.927 3.717 -4.578 1.00 81.69 94 GLY A N 1
ATOM 697 C CA . GLY A 1 94 ? 15.545 4.010 -5.872 1.00 81.69 94 GLY A CA 1
ATOM 698 C C . GLY A 1 94 ? 15.314 2.935 -6.936 1.00 81.69 94 GLY A C 1
ATOM 699 O O . GLY A 1 94 ? 15.841 3.049 -8.039 1.00 81.69 94 GLY A O 1
ATOM 700 N N . ARG A 1 95 ? 14.539 1.884 -6.636 1.00 85.62 95 ARG A N 1
ATOM 701 C CA . ARG A 1 95 ? 14.243 0.813 -7.594 1.00 85.62 95 ARG A CA 1
ATOM 702 C C . ARG A 1 95 ? 13.399 1.335 -8.756 1.00 85.62 95 ARG A C 1
ATOM 704 O O . ARG A 1 95 ? 12.642 2.294 -8.620 1.00 85.62 95 ARG A O 1
ATOM 711 N N . GLN A 1 96 ? 13.486 0.649 -9.891 1.00 92.44 96 GLN A N 1
ATOM 712 C CA . GLN A 1 96 ? 12.626 0.929 -11.034 1.00 92.44 96 GLN A CA 1
ATOM 713 C C . GLN A 1 96 ? 11.175 0.498 -10.731 1.00 92.44 96 GLN A C 1
ATOM 715 O O . GLN A 1 96 ? 10.968 -0.635 -10.279 1.00 92.44 96 GLN A O 1
ATOM 720 N N . PRO A 1 97 ? 10.167 1.356 -10.983 1.00 92.69 97 PRO A N 1
ATOM 721 C CA . PRO A 1 97 ? 8.761 0.974 -10.902 1.00 92.69 97 PRO A CA 1
ATOM 722 C C . PRO A 1 97 ? 8.415 -0.190 -11.833 1.00 92.69 97 PRO A C 1
ATOM 724 O O . PRO A 1 97 ? 9.083 -0.422 -12.839 1.00 92.69 97 PRO A O 1
ATOM 727 N N . VAL A 1 98 ? 7.326 -0.893 -11.533 1.00 94.88 98 VAL A N 1
ATOM 728 C CA . VAL A 1 98 ? 6.815 -1.995 -12.363 1.00 94.88 98 VAL A CA 1
ATOM 729 C C . VAL A 1 98 ? 5.370 -1.745 -12.779 1.00 94.88 98 VAL A C 1
ATOM 731 O O . VAL A 1 98 ? 4.612 -1.097 -12.052 1.00 94.88 98 VAL A O 1
ATOM 734 N N . ALA A 1 99 ? 4.988 -2.239 -13.954 1.00 96.19 99 ALA A N 1
ATOM 735 C CA . ALA A 1 99 ? 3.672 -2.022 -14.548 1.00 96.19 99 ALA A CA 1
ATOM 736 C C . ALA A 1 99 ? 3.315 -3.131 -15.559 1.00 96.19 99 ALA A C 1
ATOM 738 O O . ALA A 1 99 ? 4.178 -3.939 -15.898 1.00 96.19 99 ALA A O 1
ATOM 739 N N . PRO A 1 100 ? 2.077 -3.165 -16.088 1.00 96.88 100 PRO A N 1
ATOM 740 C CA . PRO A 1 100 ? 1.714 -4.085 -17.172 1.00 96.88 100 PRO A CA 1
ATOM 741 C C . PRO A 1 100 ? 2.515 -3.863 -18.464 1.00 96.88 100 PRO A C 1
ATOM 743 O O . PRO A 1 100 ? 2.681 -4.773 -19.267 1.00 96.88 100 PRO A O 1
ATOM 746 N N . SER A 1 101 ? 3.017 -2.647 -18.684 1.00 97.31 101 SER A N 1
ATOM 747 C CA . SER A 1 101 ? 3.805 -2.284 -19.864 1.00 97.31 101 SER A CA 1
ATOM 748 C C . SER A 1 101 ? 4.849 -1.234 -19.498 1.00 97.31 101 SER A C 1
ATOM 750 O O . SER A 1 101 ? 4.661 -0.483 -18.538 1.00 97.31 101 SER A O 1
ATOM 752 N N . ALA A 1 102 ? 5.924 -1.145 -20.283 1.00 97.44 102 ALA A N 1
ATOM 753 C CA . ALA A 1 102 ? 6.963 -0.122 -20.148 1.00 97.44 102 ALA A CA 1
ATOM 754 C C . ALA A 1 102 ? 6.477 1.241 -20.683 1.00 97.44 102 ALA A C 1
ATOM 756 O O . ALA A 1 102 ? 6.990 1.772 -21.661 1.00 97.44 102 ALA A O 1
ATOM 757 N N . ILE A 1 103 ? 5.417 1.767 -20.065 1.00 97.75 103 ILE A N 1
ATOM 758 C CA . ILE A 1 103 ? 4.786 3.039 -20.414 1.00 97.75 103 ILE A CA 1
ATOM 759 C C . ILE A 1 103 ? 4.739 3.897 -19.154 1.00 97.75 103 ILE A C 1
ATOM 761 O O . ILE A 1 103 ? 4.041 3.566 -18.185 1.00 97.75 103 ILE A O 1
ATOM 765 N N . ALA A 1 104 ? 5.468 5.012 -19.180 1.00 97.25 104 ALA A N 1
ATOM 766 C CA . ALA A 1 104 ? 5.479 5.987 -18.098 1.00 97.25 104 ALA A CA 1
ATOM 767 C C . ALA A 1 104 ? 4.062 6.499 -17.777 1.00 97.25 104 ALA A C 1
ATOM 769 O O . ALA A 1 104 ? 3.149 6.476 -18.607 1.00 97.25 104 ALA A O 1
ATOM 770 N N . ALA A 1 105 ? 3.852 6.932 -16.535 1.00 95.38 105 ALA A N 1
ATOM 771 C CA . ALA A 1 105 ? 2.614 7.615 -16.178 1.00 95.38 105 ALA A CA 1
ATOM 772 C C . ALA A 1 105 ? 2.492 8.937 -16.966 1.00 95.38 105 ALA A C 1
ATOM 774 O O . ALA A 1 105 ? 3.516 9.579 -17.198 1.00 95.38 105 ALA A O 1
ATOM 775 N N . PRO A 1 106 ? 1.276 9.377 -17.346 1.00 93.94 106 PRO A N 1
ATOM 776 C CA . PRO A 1 106 ? 1.061 10.627 -18.078 1.00 93.94 106 PRO A CA 1
ATOM 777 C C . PRO A 1 106 ? 1.198 11.843 -17.144 1.00 93.94 106 PRO A C 1
ATOM 779 O O . PRO A 1 106 ? 0.239 12.560 -16.875 1.00 93.94 106 PRO A O 1
ATOM 782 N N . ARG A 1 107 ? 2.393 12.027 -16.585 1.00 91.00 107 ARG A N 1
ATOM 783 C CA . ARG A 1 107 ? 2.789 13.153 -15.739 1.00 91.00 107 ARG A CA 1
ATOM 784 C C . ARG A 1 107 ? 4.247 13.486 -16.016 1.00 91.00 107 ARG A C 1
ATOM 786 O O . ARG A 1 107 ? 5.054 12.592 -16.273 1.00 91.00 107 ARG A O 1
ATOM 793 N N . GLU A 1 108 ? 4.584 14.761 -15.926 1.00 92.25 108 GLU A N 1
ATOM 794 C CA . GLU A 1 108 ? 5.961 15.211 -16.090 1.00 92.25 108 GLU A CA 1
ATOM 795 C C . GLU A 1 108 ? 6.877 14.571 -15.031 1.00 92.25 108 GLU A C 1
ATOM 797 O O . GLU A 1 108 ? 6.482 14.366 -13.878 1.00 92.25 108 GLU A O 1
ATOM 802 N N . GLY A 1 109 ? 8.081 14.174 -15.448 1.00 90.06 109 GLY A N 1
ATOM 803 C CA . GLY A 1 109 ? 9.062 13.529 -14.571 1.00 90.06 109 GLY A CA 1
ATOM 804 C C . GLY A 1 109 ? 8.683 12.122 -14.085 1.00 90.06 109 GLY A C 1
ATOM 805 O O . GLY A 1 109 ? 9.308 11.614 -13.154 1.00 90.06 109 GLY A O 1
ATOM 806 N N . ALA A 1 110 ? 7.668 11.472 -14.669 1.00 92.88 110 ALA A N 1
ATOM 807 C CA . ALA A 1 110 ? 7.356 10.082 -14.344 1.00 92.88 110 ALA A CA 1
ATOM 808 C C . ALA A 1 110 ? 8.525 9.152 -14.696 1.00 92.88 110 ALA A C 1
ATOM 810 O O . ALA A 1 110 ? 9.015 9.144 -15.824 1.00 92.88 110 ALA A O 1
ATOM 811 N N . ALA A 1 111 ? 8.920 8.306 -13.747 1.00 94.75 111 ALA A N 1
ATOM 812 C CA . ALA A 1 111 ? 9.902 7.266 -14.012 1.00 94.75 111 ALA A CA 1
ATOM 813 C C . ALA A 1 111 ? 9.348 6.225 -14.999 1.00 94.75 111 ALA A C 1
ATOM 815 O O . ALA A 1 111 ? 8.181 5.831 -14.913 1.00 94.75 111 ALA A O 1
ATOM 816 N N . MET A 1 112 ? 10.201 5.750 -15.910 1.00 97.38 112 MET A N 1
ATOM 817 C CA . MET A 1 112 ? 9.849 4.674 -16.835 1.00 97.38 112 MET A CA 1
ATOM 818 C C . MET A 1 112 ? 9.749 3.342 -16.074 1.00 97.38 112 MET A C 1
ATOM 820 O O . MET A 1 112 ? 10.765 2.880 -15.536 1.00 97.38 112 MET A O 1
ATOM 824 N N . PRO A 1 113 ? 8.564 2.705 -16.006 1.00 97.19 113 PRO A N 1
ATOM 825 C CA . PRO A 1 113 ? 8.433 1.411 -15.365 1.00 97.19 113 PRO A CA 1
ATOM 826 C C . PRO A 1 113 ? 8.993 0.302 -16.256 1.00 97.19 113 PRO A C 1
ATOM 828 O O . PRO A 1 113 ? 9.080 0.432 -17.477 1.00 97.19 113 PRO A O 1
ATOM 831 N N . ARG A 1 114 ? 9.283 -0.841 -15.645 1.00 97.38 114 ARG A N 1
ATOM 832 C CA . ARG A 1 114 ? 9.505 -2.099 -16.353 1.00 97.38 114 ARG A CA 1
ATOM 833 C C . ARG A 1 114 ? 8.189 -2.867 -16.491 1.00 97.38 114 ARG A C 1
ATOM 835 O O . ARG A 1 114 ? 7.381 -2.885 -15.560 1.00 97.38 114 ARG A O 1
ATOM 842 N N . ALA A 1 115 ? 7.993 -3.529 -17.629 1.00 98.12 115 ALA A N 1
ATOM 843 C CA . ALA A 1 115 ? 6.904 -4.487 -17.792 1.00 98.12 115 ALA A CA 1
ATOM 844 C C . ALA A 1 115 ? 7.134 -5.718 -16.897 1.00 98.12 115 ALA A C 1
ATOM 846 O O . ALA A 1 115 ? 8.240 -6.264 -16.870 1.00 98.12 115 ALA A O 1
ATOM 847 N N . LEU A 1 116 ? 6.108 -6.132 -16.154 1.00 96.44 116 LEU A N 1
ATOM 848 C CA . LEU A 1 116 ? 6.140 -7.366 -15.366 1.00 96.44 116 LEU A CA 1
ATOM 849 C C . LEU A 1 116 ? 6.154 -8.597 -16.279 1.00 96.44 116 LEU A C 1
ATOM 851 O O . LEU A 1 116 ? 5.443 -8.628 -17.283 1.00 96.44 116 LEU A O 1
ATOM 855 N N . SER A 1 117 ? 6.922 -9.621 -15.904 1.00 97.06 117 SER A N 1
ATOM 856 C CA . SER A 1 117 ? 6.770 -10.959 -16.485 1.00 97.06 117 SER A CA 1
ATOM 857 C C . SER A 1 117 ? 5.547 -11.677 -15.896 1.00 97.06 117 SER A C 1
ATOM 859 O O . SER A 1 117 ? 5.030 -11.280 -14.850 1.00 97.06 117 SER A O 1
ATOM 861 N N . GLY A 1 118 ? 5.101 -12.767 -16.533 1.00 96.81 118 GLY A N 1
ATOM 862 C CA . GLY A 1 118 ? 4.009 -13.595 -16.000 1.00 96.81 118 GLY A CA 1
ATOM 863 C C . GLY A 1 118 ? 4.308 -14.148 -14.601 1.00 96.81 118 GLY A C 1
ATOM 864 O O . GLY A 1 118 ? 3.471 -14.065 -13.710 1.00 96.81 118 GLY A O 1
ATOM 865 N N . GLU A 1 119 ? 5.538 -14.609 -14.366 1.00 96.50 119 GLU A N 1
ATOM 866 C CA . GLU A 1 119 ? 5.978 -15.085 -13.048 1.00 96.50 119 GLU A CA 1
ATOM 867 C C . GLU A 1 119 ? 5.922 -13.978 -11.984 1.00 96.50 119 GLU A C 1
ATOM 869 O O . GLU A 1 119 ? 5.502 -14.201 -10.848 1.00 96.50 119 GLU A O 1
ATOM 874 N N . GLU A 1 120 ? 6.299 -12.750 -12.341 1.00 92.50 120 GLU A N 1
ATOM 875 C CA . GLU A 1 120 ? 6.242 -11.633 -11.401 1.00 92.50 120 GLU A CA 1
ATOM 876 C C . GLU A 1 120 ? 4.810 -11.186 -11.094 1.00 92.50 120 GLU A C 1
ATOM 878 O O . GLU A 1 120 ? 4.563 -10.677 -9.997 1.00 92.50 120 GLU A O 1
ATOM 883 N N . VAL A 1 121 ? 3.872 -11.384 -12.027 1.00 95.31 121 VAL A N 1
ATOM 884 C CA . VAL A 1 121 ? 2.437 -11.189 -11.779 1.00 95.31 121 VAL A CA 1
ATOM 885 C C . VAL A 1 121 ? 1.940 -12.207 -10.755 1.00 95.31 121 VAL A C 1
ATOM 887 O O . VAL A 1 121 ? 1.346 -11.800 -9.757 1.00 95.31 121 VAL A O 1
ATOM 890 N N . GLU A 1 122 ? 2.255 -13.492 -10.923 1.00 95.88 122 GLU A N 1
ATOM 891 C CA . GLU A 1 122 ? 1.910 -14.532 -9.940 1.00 95.88 122 GLU A CA 1
ATOM 892 C C . GLU A 1 122 ? 2.523 -14.233 -8.563 1.00 95.88 122 GLU A C 1
ATOM 894 O O . GLU A 1 122 ? 1.847 -14.252 -7.529 1.00 95.88 122 GLU A O 1
ATOM 899 N N . GLY A 1 123 ? 3.793 -13.821 -8.542 1.00 88.81 123 GLY A N 1
ATOM 900 C CA . GLY A 1 123 ? 4.456 -13.367 -7.323 1.00 88.81 123 GLY A CA 1
ATOM 901 C C . GLY A 1 123 ? 3.790 -12.137 -6.690 1.00 88.81 123 GLY A C 1
ATOM 902 O O . GLY A 1 123 ? 3.802 -11.988 -5.466 1.00 88.81 123 GLY A O 1
ATOM 903 N N . MET A 1 124 ? 3.198 -11.242 -7.487 1.00 88.31 124 MET A N 1
ATOM 904 C CA . MET A 1 124 ? 2.425 -10.100 -6.990 1.00 88.31 124 MET A CA 1
ATOM 905 C C . MET A 1 124 ? 1.112 -10.555 -6.345 1.00 88.31 124 MET A C 1
ATOM 907 O O . MET A 1 124 ? 0.796 -10.100 -5.246 1.00 88.31 124 MET A O 1
ATOM 911 N N . ILE A 1 125 ? 0.380 -11.473 -6.982 1.00 90.31 125 ILE A N 1
ATOM 912 C CA . ILE A 1 125 ? -0.865 -12.050 -6.451 1.00 90.31 125 ILE A CA 1
ATOM 913 C C . ILE A 1 125 ? -0.605 -12.693 -5.085 1.00 90.31 125 ILE A C 1
ATOM 915 O O . ILE A 1 125 ? -1.287 -12.371 -4.107 1.00 90.31 125 ILE A O 1
ATOM 919 N N . ALA A 1 126 ? 0.442 -13.517 -4.985 1.00 88.88 126 ALA A N 1
ATOM 920 C CA . ALA A 1 126 ? 0.847 -14.135 -3.726 1.00 88.88 126 ALA A CA 1
ATOM 921 C C . ALA A 1 126 ? 1.138 -13.085 -2.638 1.00 88.88 126 ALA A C 1
ATOM 923 O O . ALA A 1 126 ? 0.642 -13.196 -1.519 1.00 88.88 126 ALA A O 1
ATOM 924 N N . LYS A 1 127 ? 1.861 -12.005 -2.972 1.00 83.62 127 LYS A N 1
ATOM 925 C CA . LYS A 1 127 ? 2.148 -10.902 -2.036 1.00 83.62 127 LYS A CA 1
ATOM 926 C C . LYS A 1 127 ? 0.885 -10.196 -1.533 1.00 83.62 127 LYS A C 1
ATOM 928 O O . LYS A 1 127 ? 0.819 -9.856 -0.352 1.00 83.62 127 LYS A O 1
ATOM 933 N N . PHE A 1 128 ? -0.118 -9.979 -2.387 1.00 83.69 128 PHE A N 1
ATOM 934 C CA . PHE A 1 128 ? -1.414 -9.452 -1.943 1.00 83.69 128 PHE A CA 1
ATOM 935 C C . PHE A 1 128 ? -2.112 -10.426 -0.984 1.00 83.69 128 PHE A C 1
ATOM 937 O O . PHE A 1 128 ? -2.581 -9.999 0.073 1.00 83.69 128 PHE A O 1
ATOM 944 N N . GLY A 1 129 ? -2.113 -11.725 -1.298 1.00 85.69 129 GLY A N 1
ATOM 945 C CA . GLY A 1 129 ? -2.649 -12.771 -0.423 1.00 85.69 129 GLY A CA 1
ATOM 946 C C . GLY A 1 129 ? -1.961 -12.815 0.946 1.00 85.69 129 GLY A C 1
ATOM 947 O O . GLY A 1 129 ? -2.627 -12.859 1.980 1.00 85.69 129 GLY A O 1
ATOM 948 N N . ASP A 1 130 ? -0.632 -12.724 0.982 1.00 83.06 130 ASP A N 1
ATOM 949 C CA . ASP A 1 130 ? 0.155 -12.597 2.216 1.00 83.06 130 ASP A CA 1
ATOM 950 C C . ASP A 1 130 ? -0.247 -11.366 3.024 1.00 83.06 130 ASP A C 1
ATOM 952 O O . ASP A 1 130 ? -0.360 -11.427 4.251 1.00 83.06 130 ASP A O 1
ATOM 956 N N . GLY A 1 131 ? -0.481 -10.251 2.334 1.00 78.12 131 GLY A N 1
ATOM 957 C CA . GLY A 1 131 ? -0.961 -9.019 2.933 1.00 78.12 131 GLY A CA 1
ATOM 958 C C . GLY A 1 131 ? -2.294 -9.175 3.639 1.00 78.12 131 GLY A C 1
ATOM 959 O O . GLY A 1 131 ? -2.417 -8.781 4.798 1.00 78.12 131 GLY A O 1
ATOM 960 N N . VAL A 1 132 ? -3.259 -9.806 2.970 1.00 82.88 132 VAL A N 1
ATOM 961 C CA . VAL A 1 132 ? -4.573 -10.109 3.548 1.00 82.88 132 VAL A CA 1
ATOM 962 C C . VAL A 1 132 ? -4.428 -11.044 4.748 1.00 82.88 132 VAL A C 1
ATOM 964 O O . VAL A 1 132 ? -5.007 -10.782 5.792 1.00 82.88 132 VAL A O 1
ATOM 967 N N . ARG A 1 133 ? -3.599 -12.093 4.663 1.00 82.94 133 ARG A N 1
ATOM 968 C CA . ARG A 1 133 ? -3.383 -13.023 5.789 1.00 82.94 133 ARG A CA 1
ATOM 969 C C . ARG A 1 133 ? -2.777 -12.340 7.017 1.00 82.94 133 ARG A C 1
ATOM 971 O O . ARG A 1 133 ? -3.146 -12.654 8.146 1.00 82.94 133 ARG A O 1
ATOM 978 N N . ARG A 1 134 ? -1.848 -11.401 6.809 1.00 76.31 134 ARG A N 1
ATOM 979 C CA . ARG A 1 134 ? -1.240 -10.596 7.887 1.00 76.31 134 ARG A CA 1
ATOM 980 C C . ARG A 1 134 ? -2.221 -9.584 8.468 1.00 76.31 134 ARG A C 1
ATOM 982 O O . ARG A 1 134 ? -2.163 -9.298 9.666 1.00 76.31 134 ARG A O 1
ATOM 989 N N . ALA A 1 135 ? -3.116 -9.056 7.639 1.00 73.06 135 ALA A N 1
ATOM 990 C CA . ALA A 1 135 ? -4.258 -8.264 8.063 1.00 73.06 135 ALA A CA 1
ATOM 991 C C . ALA A 1 135 ? -5.299 -9.188 8.715 1.00 73.06 135 ALA A C 1
ATOM 993 O O . ALA A 1 135 ? -6.300 -9.558 8.116 1.00 73.06 135 ALA A O 1
ATOM 994 N N . ASN A 1 136 ? -5.021 -9.612 9.951 1.00 70.06 136 ASN A N 1
ATOM 995 C CA . ASN A 1 136 ? -5.882 -10.536 10.685 1.00 70.06 136 ASN A CA 1
ATOM 996 C C . ASN A 1 136 ? -7.354 -10.052 10.649 1.00 70.06 136 ASN A C 1
ATOM 998 O O . ASN A 1 136 ? -7.614 -8.955 11.156 1.00 70.06 136 ASN A O 1
ATOM 1002 N N . PRO A 1 137 ? -8.311 -10.862 10.149 1.00 55.94 137 PRO A N 1
ATOM 1003 C CA . PRO A 1 137 ? -9.731 -10.497 10.053 1.00 55.94 137 PRO A CA 1
ATOM 1004 C C . PRO A 1 137 ? -10.384 -10.140 11.394 1.00 55.94 137 PRO A C 1
ATOM 1006 O O . PRO A 1 137 ? -11.412 -9.479 11.449 1.00 55.94 137 PRO A O 1
ATOM 1009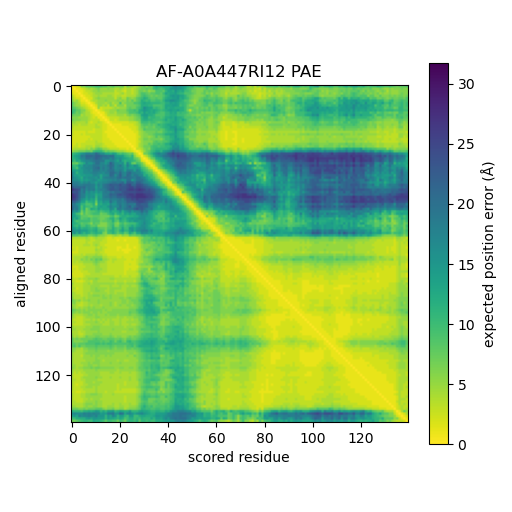 N N . ARG A 1 138 ? -9.807 -10.585 12.518 1.00 58.19 138 ARG A N 1
ATOM 1010 C CA . ARG A 1 138 ? -10.292 -10.194 13.851 1.00 58.19 138 ARG A CA 1
ATOM 1011 C C . ARG A 1 138 ? -9.854 -8.776 14.234 1.00 58.19 138 ARG A C 1
ATOM 1013 O O . ARG A 1 138 ? -10.489 -8.143 15.075 1.00 58.19 138 ARG A O 1
ATOM 1020 N N . ARG A 1 139 ? -8.784 -8.258 13.620 1.00 65.81 139 ARG A N 1
ATOM 1021 C CA . ARG A 1 139 ? -8.220 -6.928 13.893 1.00 65.81 139 ARG A CA 1
ATOM 1022 C C . ARG A 1 139 ? -8.766 -5.852 12.970 1.00 65.81 139 ARG A C 1
ATOM 1024 O O . ARG A 1 139 ? -9.132 -4.812 13.504 1.00 65.81 139 ARG A O 1
ATOM 1031 N N . PHE A 1 140 ? -8.911 -6.113 11.675 1.00 62.19 140 PHE A N 1
ATOM 1032 C CA . PHE A 1 140 ? -9.588 -5.217 10.732 1.00 62.19 140 PHE A CA 1
ATOM 1033 C C . PHE A 1 140 ? -10.943 -5.819 10.380 1.00 62.19 140 PHE A C 1
ATOM 1035 O O . PHE A 1 140 ? -10.970 -6.815 9.633 1.00 62.19 140 PHE A O 1
#

I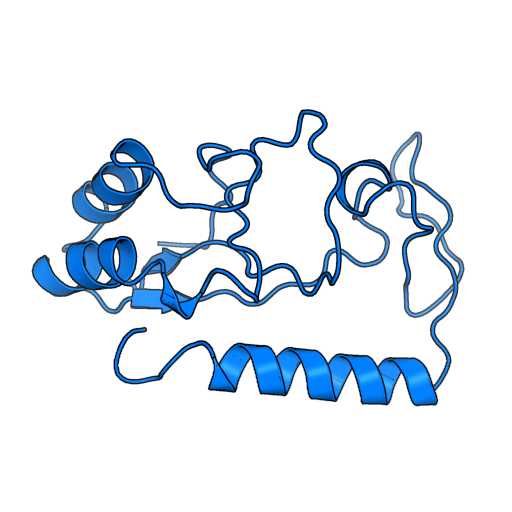nterPro domains:
  IPR001155 NADH:flavin oxidoreductase/NADH oxidase, N-terminal [PF00724] (1-135)
  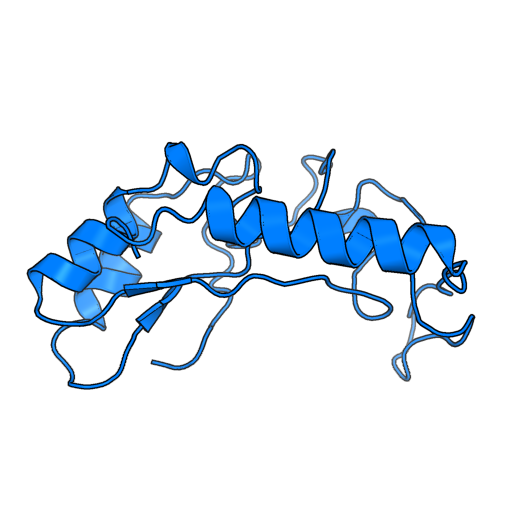IPR013785 Aldolase-type TIM barrel [G3DSA:3.20.20.70] (1-138)
  IPR051799 NADH-dependent flavin oxidoreductase [PTHR43656] (2-136)

Radius of gyration: 15.88 Å; Cα contacts (8 Å, |Δi|>4): 265; chains: 1; bounding box: 37×30×40 Å